Protein AF-A0A0L7LHI7-F1 (afdb_monomer_lite)

Sequence (165 aa):
MKASFNGDIPEIPGIAVDNFVDTGKRAYFLSHCHADHVTGLDALYYRVNTKSVFIYMSEPSAAIVETYIFERLKKFIKPLKLGVSYETFPKRSETMDSVVREIENWLASGDMNRVALVPSARYGYEYVFNEIYRRMDMKIGLTYQVTSDPQLWEVNTFFFKRCGQ

Structure (mmCIF, N/CA/C/O backbone):
data_AF-A0A0L7LHI7-F1
#
_entry.id   AF-A0A0L7LHI7-F1
#
loop_
_atom_site.group_PDB
_atom_site.id
_atom_site.type_symbol
_atom_site.label_atom_id
_atom_site.label_alt_id
_atom_site.label_comp_id
_atom_site.label_asym_id
_atom_site.label_entity_id
_atom_site.label_seq_id
_atom_site.pdbx_PDB_ins_code
_atom_site.Cartn_x
_atom_site.Cartn_y
_atom_site.Cartn_z
_atom_site.occupancy
_atom_site.B_iso_or_equiv
_atom_site.auth_seq_id
_atom_site.auth_comp_id
_atom_site.auth_asym_id
_atom_site.auth_atom_id
_atom_site.pdbx_PDB_model_num
ATOM 1 N N . MET A 1 1 ? 2.495 12.766 6.170 1.00 41.03 1 MET A N 1
ATOM 2 C CA . MET A 1 1 ? 1.137 13.142 5.717 1.00 41.03 1 MET A CA 1
ATOM 3 C C . MET A 1 1 ? 0.155 12.816 6.828 1.00 41.03 1 MET A C 1
ATOM 5 O O . MET A 1 1 ? 0.410 11.878 7.568 1.00 41.03 1 MET A O 1
ATOM 9 N N . LYS A 1 2 ? -0.897 13.621 6.998 1.00 46.72 2 LYS A N 1
ATOM 10 C CA . LYS A 1 2 ? -1.960 13.393 7.988 1.00 46.72 2 LYS A CA 1
ATOM 11 C C . LYS A 1 2 ? -3.177 12.876 7.220 1.00 46.72 2 LYS A C 1
ATOM 13 O O . LYS A 1 2 ? -3.508 13.482 6.203 1.00 46.72 2 LYS A O 1
ATOM 18 N N . ALA A 1 3 ? -3.792 11.782 7.666 1.00 56.00 3 ALA A N 1
ATOM 19 C CA . ALA A 1 3 ? -4.991 11.244 7.027 1.00 56.00 3 ALA A CA 1
ATOM 20 C C . ALA A 1 3 ? -6.072 12.338 6.909 1.00 56.00 3 ALA A C 1
ATOM 22 O O . ALA A 1 3 ? -6.274 13.122 7.841 1.00 56.00 3 ALA A O 1
ATOM 23 N N . SER A 1 4 ? -6.747 12.411 5.758 1.00 62.34 4 SER A N 1
ATOM 24 C CA 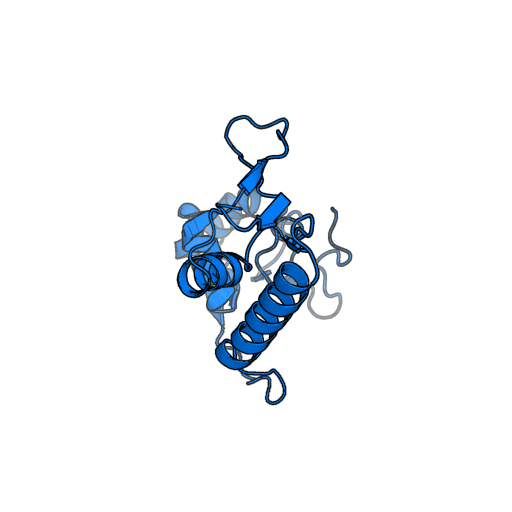. SER A 1 4 ? -7.852 13.354 5.517 1.00 62.34 4 SER A CA 1
ATOM 25 C C . SER A 1 4 ? -9.082 13.038 6.375 1.00 62.34 4 SER A C 1
ATOM 27 O O . SER A 1 4 ? -9.892 13.922 6.650 1.00 62.34 4 SER A O 1
ATOM 29 N N . PHE A 1 5 ? -9.191 11.789 6.831 1.00 73.31 5 PHE A N 1
ATOM 30 C CA . PHE A 1 5 ? -10.207 11.303 7.749 1.00 73.31 5 PHE A CA 1
ATOM 31 C C . PHE A 1 5 ? -9.631 11.188 9.166 1.00 73.31 5 PHE A C 1
ATOM 33 O O . PHE A 1 5 ? -8.564 10.611 9.367 1.00 73.31 5 PHE A O 1
ATOM 40 N N . ASN A 1 6 ? -10.332 11.731 10.165 1.00 76.12 6 ASN A N 1
ATOM 41 C CA . ASN A 1 6 ? -9.896 11.682 11.567 1.00 76.12 6 ASN A CA 1
ATOM 42 C C . ASN A 1 6 ? -10.178 10.329 12.244 1.00 76.12 6 ASN A C 1
ATOM 44 O O . ASN A 1 6 ? -9.837 10.162 13.411 1.00 76.12 6 ASN A O 1
ATOM 48 N N . GLY A 1 7 ? -10.786 9.386 11.528 1.00 79.25 7 GLY A N 1
ATOM 49 C CA . GLY A 1 7 ? -11.069 8.032 11.981 1.00 79.25 7 GLY A CA 1
ATOM 50 C C . GLY A 1 7 ? -12.361 7.844 12.756 1.00 79.25 7 GLY A C 1
ATOM 51 O O . GLY A 1 7 ? -12.743 6.697 12.975 1.00 79.25 7 GLY A O 1
ATOM 52 N N . ASP A 1 8 ? -13.057 8.921 13.117 1.00 85.25 8 ASP A N 1
ATOM 53 C CA . ASP A 1 8 ? -14.322 8.856 13.837 1.00 85.25 8 ASP A CA 1
ATOM 54 C C . ASP A 1 8 ? -15.515 8.861 12.883 1.00 85.25 8 ASP A C 1
ATOM 56 O O . ASP A 1 8 ? -15.623 9.703 11.994 1.00 85.25 8 ASP A O 1
ATOM 60 N N . ILE A 1 9 ? -16.455 7.946 13.120 1.00 86.38 9 ILE A N 1
ATOM 61 C CA . ILE A 1 9 ? -17.758 7.919 12.450 1.00 86.38 9 ILE A CA 1
ATOM 62 C C . ILE A 1 9 ? -18.810 8.301 13.503 1.00 86.38 9 ILE A C 1
ATOM 64 O O . ILE A 1 9 ? -19.048 7.496 14.410 1.00 86.38 9 ILE A O 1
ATOM 68 N N . PRO A 1 10 ? -19.417 9.504 13.443 1.00 85.75 10 PRO A N 1
ATOM 69 C CA . PRO A 1 10 ? -20.362 9.984 14.459 1.00 85.75 10 PRO A CA 1
ATOM 70 C C . PRO A 1 10 ? -21.534 9.033 14.726 1.00 85.75 10 PRO A C 1
ATOM 72 O O . PRO A 1 10 ? -21.976 8.887 15.864 1.00 85.75 10 PRO A O 1
ATOM 75 N N . GLU A 1 11 ? -22.004 8.345 13.691 1.00 90.81 11 GLU A N 1
ATOM 76 C CA . GLU A 1 11 ? -23.098 7.378 13.740 1.00 90.81 11 GLU A CA 1
ATOM 77 C C . GLU A 1 11 ? -22.694 6.069 14.436 1.00 90.81 11 GLU A C 1
ATOM 79 O O . GLU A 1 11 ? -23.551 5.327 14.917 1.00 90.81 11 GLU A O 1
ATOM 84 N N . ILE A 1 12 ? -21.390 5.769 14.508 1.00 87.69 12 ILE A N 1
ATOM 85 C CA . ILE A 1 12 ? -20.850 4.541 15.103 1.00 87.69 12 ILE A CA 1
ATOM 86 C C . ILE A 1 12 ? -19.640 4.870 16.004 1.00 87.69 12 ILE A C 1
ATOM 88 O O . ILE A 1 12 ? -18.518 4.418 15.757 1.00 87.69 12 ILE A O 1
ATOM 92 N N . PRO A 1 13 ? -19.842 5.606 17.114 1.00 84.75 13 PRO A N 1
ATOM 93 C CA . PRO A 1 13 ? -18.764 6.242 17.887 1.00 84.75 13 PRO A CA 1
ATOM 94 C C . PRO A 1 13 ? -17.797 5.261 18.571 1.00 84.75 13 PRO A C 1
ATOM 96 O O . PRO A 1 13 ? -16.726 5.654 19.039 1.00 84.75 13 PRO A O 1
ATOM 99 N N . GLY A 1 14 ? -18.168 3.980 18.655 1.00 87.06 14 GLY A N 1
ATOM 100 C CA . GLY A 1 14 ? -17.351 2.909 19.225 1.00 87.06 14 GLY A CA 1
ATOM 101 C C . GLY A 1 14 ? -16.292 2.333 18.279 1.00 87.06 14 GLY A C 1
ATOM 102 O O . GLY A 1 14 ? -15.604 1.393 18.687 1.00 87.06 14 GLY A O 1
ATOM 103 N N . ILE A 1 15 ? -16.179 2.847 17.052 1.00 88.62 15 ILE A N 1
ATOM 104 C CA . ILE A 1 15 ? -15.251 2.386 16.013 1.00 88.62 15 ILE A CA 1
ATOM 105 C C . ILE A 1 15 ? -14.249 3.498 15.674 1.00 88.62 15 ILE A C 1
ATOM 107 O O . ILE A 1 15 ? -14.607 4.672 15.713 1.00 88.62 15 ILE A O 1
ATOM 111 N N . ALA A 1 16 ? -13.011 3.120 15.346 1.00 88.00 16 ALA A N 1
ATOM 112 C CA . ALA A 1 16 ? -12.049 3.983 14.656 1.00 88.00 16 ALA A CA 1
ATOM 113 C C . ALA A 1 16 ? -11.595 3.356 13.332 1.00 88.00 16 ALA A C 1
ATOM 115 O O . ALA A 1 16 ? -11.455 2.133 13.252 1.00 88.00 16 ALA A O 1
ATOM 116 N N . VAL A 1 17 ? -11.325 4.182 12.321 1.00 87.44 17 VAL A N 1
ATOM 117 C CA . VAL A 1 17 ? -10.797 3.755 11.012 1.00 87.44 17 VAL A CA 1
ATOM 118 C C . VAL A 1 17 ? -9.562 4.582 10.650 1.00 87.44 17 VAL A C 1
ATOM 120 O O . VAL A 1 17 ? -9.628 5.801 10.693 1.00 87.44 17 VAL A O 1
ATOM 123 N N . ASP A 1 18 ? -8.438 3.957 10.300 1.00 83.69 18 ASP A N 1
ATOM 124 C CA . ASP A 1 18 ? -7.200 4.612 9.813 1.00 83.69 18 ASP A CA 1
ATOM 125 C C . ASP A 1 18 ? -6.576 5.705 10.712 1.00 83.69 18 ASP A C 1
ATOM 127 O O . ASP A 1 18 ? -5.602 6.356 10.331 1.00 83.69 18 ASP A O 1
ATOM 131 N N . ASN A 1 19 ? -7.100 5.900 11.923 1.00 78.62 19 ASN A N 1
ATOM 132 C CA . ASN A 1 19 ? -6.522 6.742 12.959 1.00 78.62 19 ASN A CA 1
ATOM 133 C C . ASN A 1 19 ? -6.549 5.985 14.286 1.00 78.62 19 ASN A C 1
ATOM 135 O O . ASN A 1 19 ? -7.612 5.673 14.825 1.00 78.62 19 ASN A O 1
ATOM 139 N N . PHE A 1 20 ? -5.362 5.698 14.814 1.00 78.38 20 PHE A N 1
ATOM 140 C CA . PHE A 1 20 ? -5.189 4.870 16.007 1.00 78.38 20 PHE A CA 1
ATOM 141 C C . PHE A 1 20 ? -4.660 5.665 17.209 1.00 78.38 20 PHE A C 1
ATOM 143 O O . PHE A 1 20 ? -4.290 5.076 18.222 1.00 78.38 20 PHE A O 1
ATOM 150 N N . VAL A 1 21 ? -4.631 7.002 17.110 1.00 74.62 21 VAL A N 1
ATOM 151 C CA . VAL A 1 21 ? -4.143 7.892 18.175 1.00 74.62 21 VAL A CA 1
ATOM 152 C C . VAL A 1 21 ? -5.133 7.967 19.339 1.00 74.62 21 VAL A C 1
ATOM 154 O O . VAL A 1 21 ? -4.719 7.896 20.497 1.00 74.62 21 VAL A O 1
ATOM 157 N N . ASP A 1 22 ? -6.440 8.065 19.061 1.00 66.44 22 ASP A N 1
ATOM 158 C CA . ASP A 1 22 ? -7.455 7.958 20.112 1.00 66.44 22 ASP A CA 1
ATOM 159 C C . ASP A 1 22 ? -7.757 6.490 20.400 1.00 66.44 22 ASP A C 1
ATOM 161 O O . ASP A 1 22 ? -8.385 5.746 19.637 1.00 66.44 22 ASP A O 1
ATOM 165 N N . THR A 1 23 ? -7.301 6.064 21.568 1.00 64.75 23 THR A N 1
ATOM 166 C CA . THR A 1 23 ? -7.442 4.686 21.974 1.00 64.75 23 THR A CA 1
ATOM 167 C C . THR A 1 23 ? -8.820 4.395 22.556 1.00 64.75 23 THR A C 1
ATOM 169 O O . THR A 1 23 ? -9.060 3.250 22.842 1.00 64.75 23 THR A O 1
ATOM 172 N N . GLY A 1 24 ? -9.781 5.309 22.711 1.00 76.31 24 GLY A N 1
ATOM 173 C CA . GLY A 1 24 ? -11.062 5.045 23.398 1.00 76.31 24 GLY A CA 1
ATOM 174 C C . GLY A 1 24 ? -11.981 3.943 22.828 1.00 76.31 24 GLY A C 1
ATOM 175 O O . GLY A 1 24 ? -12.905 3.510 23.521 1.00 76.31 24 GLY A O 1
ATOM 176 N N . LYS A 1 25 ? -11.730 3.439 21.616 1.00 85.38 25 LYS A N 1
ATOM 177 C CA . LYS A 1 25 ? -12.681 2.635 20.830 1.00 85.38 25 LYS A CA 1
ATOM 178 C C . LYS A 1 25 ? -12.765 1.154 21.224 1.00 85.38 25 LYS A C 1
ATOM 180 O O . LYS A 1 25 ? -11.946 0.629 21.989 1.00 85.38 25 LYS A O 1
ATOM 185 N N . ARG A 1 26 ? -13.812 0.492 20.712 1.00 87.56 26 ARG A N 1
ATOM 186 C CA . ARG A 1 26 ? -14.121 -0.939 20.903 1.00 87.56 26 ARG A CA 1
ATOM 187 C C . ARG A 1 26 ? -13.724 -1.805 19.705 1.00 87.56 26 ARG A C 1
ATOM 189 O O . ARG A 1 26 ? -13.683 -3.023 19.840 1.00 87.56 26 ARG A O 1
ATOM 196 N N . ALA A 1 27 ? -13.488 -1.197 18.547 1.00 87.81 27 ALA A N 1
ATOM 197 C CA . ALA A 1 27 ? -13.011 -1.858 17.338 1.00 87.81 27 ALA A CA 1
ATOM 198 C C . ALA A 1 27 ? -12.238 -0.859 16.471 1.00 87.81 27 ALA A C 1
ATOM 200 O O . ALA A 1 27 ? -12.565 0.329 16.458 1.00 87.81 27 ALA A O 1
ATOM 201 N N . TYR A 1 28 ? -11.243 -1.362 15.748 1.00 89.25 28 TYR A N 1
ATOM 202 C CA . TYR A 1 28 ? -10.389 -0.575 14.865 1.00 89.25 28 TYR A CA 1
ATOM 203 C C . TYR A 1 28 ? -10.403 -1.171 13.470 1.00 89.25 28 TYR A C 1
ATOM 205 O O . TYR A 1 28 ? -10.385 -2.391 13.342 1.00 89.25 28 TYR A O 1
ATOM 213 N N . PHE A 1 29 ? -10.406 -0.336 12.441 1.00 89.31 29 PHE A N 1
ATOM 214 C CA . PHE A 1 29 ? -10.345 -0.764 11.051 1.00 89.31 29 PHE A CA 1
ATOM 215 C C . PHE A 1 29 ? -9.157 -0.101 10.362 1.00 89.31 29 PHE A C 1
ATOM 217 O O .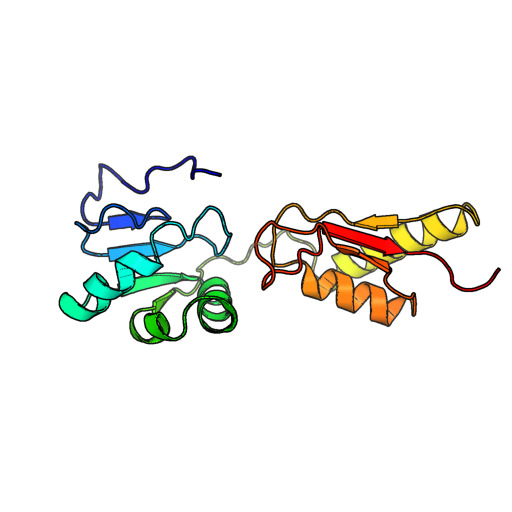 PHE A 1 29 ? -8.913 1.087 10.552 1.00 89.31 29 PHE A O 1
ATOM 224 N N . LEU A 1 30 ? -8.421 -0.880 9.576 1.00 84.56 30 LEU A N 1
ATOM 225 C CA . LEU A 1 30 ? -7.397 -0.381 8.666 1.00 84.56 30 LEU A CA 1
ATOM 226 C C . LEU A 1 30 ? -7.879 -0.652 7.242 1.00 84.56 30 LEU A C 1
ATOM 228 O O . LEU A 1 30 ? -8.014 -1.811 6.839 1.00 84.56 30 LEU A O 1
ATOM 232 N N . SER A 1 31 ? -8.168 0.409 6.498 1.00 79.69 31 SER A N 1
ATOM 233 C CA . SER A 1 31 ? -8.670 0.313 5.131 1.00 79.69 31 SER A CA 1
ATOM 234 C C . SER A 1 31 ? -7.593 -0.236 4.191 1.00 79.69 31 SER A C 1
ATOM 236 O O . SER A 1 31 ? -7.858 -1.155 3.415 1.00 79.69 31 SER A O 1
ATOM 238 N N . HIS A 1 32 ? -6.360 0.263 4.307 1.00 72.00 32 HIS A N 1
ATOM 239 C CA . HIS A 1 32 ? -5.214 -0.166 3.512 1.00 72.00 32 HIS A CA 1
ATOM 240 C C . HIS A 1 32 ? -3.878 0.162 4.198 1.00 72.00 32 HIS A C 1
ATOM 242 O O . HIS A 1 32 ? -3.777 1.066 5.026 1.00 72.00 32 HIS A O 1
ATOM 248 N N . CYS A 1 33 ? -2.837 -0.606 3.870 1.00 65.25 33 CYS A N 1
ATOM 249 C CA . CYS A 1 33 ? -1.529 -0.508 4.513 1.00 65.25 33 CYS A CA 1
ATOM 250 C C . CYS A 1 33 ? -0.601 0.482 3.780 1.00 65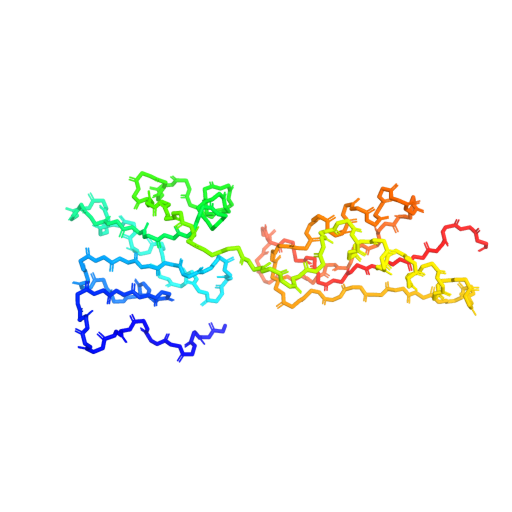.25 33 CYS A C 1
ATOM 252 O O . CYS A 1 33 ? 0.309 0.077 3.058 1.00 65.25 33 CYS A O 1
ATOM 254 N N . HIS A 1 34 ? -0.835 1.785 3.952 1.00 62.84 34 HIS A N 1
ATOM 255 C CA . HIS A 1 34 ? 0.087 2.848 3.528 1.00 62.84 34 HIS A CA 1
ATOM 256 C C . HIS A 1 34 ? 0.686 3.584 4.738 1.00 62.84 34 HIS A C 1
ATOM 258 O O . HIS A 1 34 ? 0.107 3.611 5.825 1.00 62.84 34 HIS A O 1
ATOM 264 N N . ALA A 1 35 ? 1.866 4.187 4.554 1.00 54.53 35 ALA A N 1
ATOM 265 C CA . ALA A 1 35 ? 2.632 4.825 5.631 1.00 54.53 35 ALA A CA 1
ATOM 266 C C . ALA A 1 35 ? 1.891 5.990 6.321 1.00 54.53 35 ALA A C 1
ATOM 268 O O . ALA A 1 35 ? 2.136 6.272 7.490 1.00 54.53 35 ALA A O 1
ATOM 269 N N . ASP A 1 36 ? 0.975 6.656 5.625 1.00 53.62 36 ASP A N 1
ATOM 270 C CA . ASP A 1 36 ? 0.134 7.739 6.140 1.00 53.62 36 ASP A CA 1
ATOM 271 C C . ASP A 1 36 ? -1.092 7.254 6.934 1.00 53.62 36 ASP A C 1
ATOM 273 O O . ASP A 1 36 ? -1.655 8.031 7.706 1.00 53.62 36 ASP A O 1
ATOM 277 N N . HIS A 1 37 ? -1.436 5.967 6.836 1.00 53.88 37 HIS A N 1
ATOM 278 C CA . HIS A 1 37 ? -2.591 5.350 7.499 1.00 53.88 37 HIS A CA 1
ATOM 279 C C . HIS A 1 37 ? -2.231 4.441 8.687 1.00 53.88 37 HIS A C 1
ATOM 281 O O . HIS A 1 37 ? -3.120 3.943 9.365 1.00 53.88 37 HIS A O 1
ATOM 287 N N . VAL A 1 38 ? -0.944 4.240 8.996 1.00 61.50 38 VAL A N 1
ATOM 288 C CA . VAL A 1 38 ? -0.479 3.426 10.147 1.00 61.50 38 VAL A CA 1
ATOM 289 C C . VAL A 1 38 ? -0.126 4.256 11.391 1.00 61.50 38 VAL A C 1
ATOM 291 O O . VAL A 1 38 ? 0.422 3.736 12.365 1.00 61.50 38 VAL A O 1
ATOM 294 N N . THR A 1 39 ? -0.435 5.554 11.385 1.00 64.56 39 THR A N 1
ATOM 295 C CA . THR A 1 39 ? -0.102 6.459 12.494 1.00 64.56 39 THR A CA 1
ATOM 296 C C . THR A 1 39 ? -0.838 6.055 13.781 1.00 64.56 39 THR A C 1
ATOM 298 O O . THR A 1 39 ? -2.067 6.005 13.818 1.00 64.56 39 THR A O 1
ATOM 301 N N . GLY A 1 40 ? -0.079 5.783 14.850 1.00 67.50 40 GLY A N 1
ATOM 302 C CA . GLY A 1 40 ? -0.593 5.387 16.170 1.00 67.50 40 GLY A CA 1
ATOM 303 C C . GLY A 1 40 ? -0.836 3.882 16.349 1.00 67.50 40 GLY A C 1
ATOM 304 O O . GLY A 1 40 ? -1.272 3.451 17.417 1.00 67.50 40 GLY A O 1
ATOM 305 N N . LEU A 1 41 ? -0.564 3.063 15.326 1.00 71.75 41 LEU A N 1
ATOM 306 C CA . LEU A 1 41 ? -0.774 1.612 15.377 1.00 71.75 41 LEU A CA 1
ATOM 307 C C . LEU A 1 41 ? 0.167 0.917 16.387 1.00 71.75 41 LEU A C 1
ATOM 309 O O . LEU A 1 41 ? -0.177 -0.097 16.990 1.00 71.75 41 LEU A O 1
ATOM 313 N N . ASP A 1 42 ? 1.345 1.491 16.620 1.00 71.50 42 ASP A N 1
ATOM 314 C CA . ASP A 1 42 ? 2.308 1.083 17.641 1.00 71.50 42 ASP A CA 1
ATOM 315 C C . ASP A 1 42 ? 1.795 1.331 19.068 1.00 71.50 42 ASP A C 1
ATOM 317 O O . ASP A 1 42 ? 1.861 0.434 19.912 1.00 71.50 42 ASP A O 1
ATOM 321 N N . ALA A 1 43 ? 1.219 2.509 19.321 1.00 72.00 43 ALA A N 1
ATOM 322 C CA . ALA A 1 43 ? 0.581 2.853 20.590 1.00 72.00 43 ALA A CA 1
ATOM 323 C C . ALA A 1 43 ? -0.643 1.964 20.864 1.00 72.00 43 ALA A C 1
ATOM 325 O O . ALA A 1 43 ? -0.940 1.621 22.014 1.00 72.00 43 ALA A O 1
ATOM 326 N N . LEU A 1 44 ? -1.311 1.514 19.798 1.00 76.69 44 LEU A N 1
ATOM 327 C CA . LEU A 1 44 ? -2.465 0.633 19.881 1.00 76.69 44 LEU A CA 1
ATOM 328 C C . LEU A 1 44 ? -2.133 -0.743 20.482 1.00 76.69 44 LEU A C 1
ATOM 330 O O . LEU A 1 44 ? -3.003 -1.336 21.125 1.00 76.69 44 LEU A O 1
ATOM 334 N N . TYR A 1 45 ? -0.883 -1.219 20.359 1.00 77.56 45 TYR A N 1
ATOM 335 C CA . TYR A 1 45 ? -0.430 -2.511 20.897 1.00 77.56 45 TYR A CA 1
ATOM 336 C C . TYR A 1 45 ? -0.785 -2.695 22.379 1.00 77.56 45 TYR A C 1
ATOM 338 O O . TYR A 1 45 ? -1.356 -3.718 22.767 1.00 77.56 45 TYR A O 1
ATOM 346 N N . TYR A 1 46 ? -0.500 -1.691 23.213 1.00 75.00 46 TYR A N 1
ATOM 347 C CA . TYR A 1 46 ? -0.770 -1.765 24.651 1.00 75.00 46 TYR A CA 1
ATOM 348 C C . TYR A 1 46 ? -2.258 -1.937 24.948 1.00 75.00 46 TYR A C 1
ATOM 350 O O . TYR A 1 46 ? -2.635 -2.648 25.883 1.00 75.00 46 TYR A O 1
ATOM 358 N N . ARG A 1 47 ? -3.128 -1.333 24.137 1.00 74.88 47 ARG A N 1
ATOM 359 C CA . ARG A 1 47 ? -4.570 -1.441 24.326 1.00 74.88 47 ARG A CA 1
ATOM 360 C C . ARG A 1 47 ? -5.125 -2.770 23.841 1.00 74.88 47 ARG A C 1
ATOM 362 O O . ARG A 1 47 ? -5.879 -3.401 24.581 1.00 74.88 47 ARG A O 1
ATOM 369 N N . VAL A 1 48 ? -4.769 -3.206 22.634 1.00 77.62 48 VAL A N 1
ATOM 370 C CA . VAL A 1 48 ? -5.253 -4.499 22.119 1.00 77.62 48 VAL A CA 1
ATOM 371 C C . VAL A 1 48 ? -4.818 -5.643 23.037 1.00 77.62 48 VAL A C 1
ATOM 373 O O . VAL A 1 48 ? -5.610 -6.543 23.307 1.00 77.62 48 VAL A O 1
ATOM 376 N N . ASN A 1 49 ? -3.632 -5.527 23.648 1.00 78.62 49 ASN A N 1
ATOM 377 C CA . ASN A 1 49 ? -3.117 -6.498 24.608 1.00 78.62 49 ASN A CA 1
ATOM 378 C C . ASN A 1 49 ? -3.784 -6.457 25.993 1.00 78.62 49 ASN A C 1
ATOM 380 O O . ASN A 1 49 ? -3.744 -7.459 26.696 1.00 78.62 49 ASN A O 1
ATOM 384 N N . THR A 1 50 ? -4.404 -5.344 26.398 1.00 74.69 50 THR A N 1
ATOM 385 C CA . THR A 1 50 ? -5.022 -5.204 27.734 1.00 74.69 50 THR A CA 1
ATOM 386 C C . THR A 1 50 ? -6.543 -5.315 27.729 1.00 74.69 50 THR A C 1
ATOM 388 O O . THR A 1 50 ? -7.123 -5.729 28.728 1.00 74.69 50 THR A O 1
ATOM 391 N N . LYS A 1 51 ? -7.211 -4.948 26.628 1.00 73.44 51 LYS A N 1
ATOM 392 C CA . LYS A 1 51 ? -8.680 -4.833 26.565 1.00 73.44 51 LYS A CA 1
ATOM 393 C C . LYS A 1 51 ? -9.368 -5.814 25.616 1.00 73.44 51 LYS A C 1
ATOM 395 O O . LYS A 1 51 ? -10.570 -5.688 25.411 1.00 73.44 51 LYS A O 1
ATOM 400 N N . SER A 1 52 ? -8.644 -6.789 25.060 1.00 73.44 52 SER A N 1
ATOM 401 C CA . SER A 1 52 ? -9.188 -7.767 24.098 1.00 73.44 52 SER A CA 1
ATOM 402 C C . SER A 1 52 ? -9.891 -7.104 22.903 1.00 73.44 52 SER A C 1
ATOM 404 O O . SER A 1 52 ? -10.995 -7.484 22.516 1.00 73.44 52 SER A O 1
ATOM 406 N N . VAL A 1 53 ? -9.260 -6.074 22.335 1.00 84.62 53 VAL A N 1
ATOM 407 C CA . VAL A 1 53 ? -9.770 -5.347 21.163 1.00 84.62 53 VAL A CA 1
ATOM 408 C C . VAL A 1 53 ? -9.025 -5.810 19.910 1.00 84.62 53 VAL A C 1
ATOM 410 O O . VAL A 1 53 ? -7.848 -6.150 19.986 1.00 84.62 53 VAL A O 1
ATOM 413 N N . PHE A 1 54 ? -9.708 -5.820 18.763 1.00 88.88 54 PHE A N 1
ATOM 414 C CA . PHE A 1 54 ? -9.164 -6.290 17.487 1.00 88.88 54 PHE A CA 1
ATOM 415 C C . PHE A 1 54 ? -9.060 -5.173 16.447 1.00 88.88 54 PHE A C 1
ATOM 417 O O . PHE A 1 54 ? -9.803 -4.187 16.498 1.00 88.88 54 PHE A O 1
ATOM 424 N N . ILE A 1 55 ? -8.157 -5.390 15.492 1.00 89.00 55 ILE A N 1
ATOM 425 C CA . ILE A 1 55 ? -7.938 -4.553 14.314 1.00 89.00 55 ILE A CA 1
ATOM 426 C C . ILE A 1 55 ? -8.420 -5.334 13.094 1.00 89.00 55 ILE A C 1
ATOM 428 O O . ILE A 1 55 ? -7.906 -6.409 12.793 1.00 89.00 55 ILE A O 1
ATOM 432 N N . TYR A 1 56 ? -9.416 -4.805 12.403 1.00 90.50 56 TYR A N 1
ATOM 433 C CA . TYR A 1 56 ? -10.037 -5.418 11.240 1.00 90.50 56 TYR A CA 1
ATOM 434 C C . TYR A 1 56 ? -9.464 -4.815 9.959 1.00 90.50 56 TYR A C 1
ATOM 436 O O . TYR A 1 56 ? -9.303 -3.602 9.858 1.00 90.50 56 TYR A O 1
ATOM 444 N N . MET A 1 57 ? -9.148 -5.647 8.973 1.00 87.81 57 MET A N 1
ATOM 445 C CA . MET A 1 57 ? -8.583 -5.194 7.695 1.00 87.81 57 MET A CA 1
ATOM 446 C C . MET A 1 57 ? -8.798 -6.239 6.605 1.00 87.81 57 MET A C 1
ATOM 448 O O . MET A 1 57 ? -9.192 -7.360 6.909 1.00 87.81 57 MET A O 1
ATOM 452 N N . SER A 1 58 ? -8.536 -5.906 5.344 1.00 85.12 58 SER A N 1
ATOM 453 C CA . SER A 1 58 ? -8.587 -6.886 4.252 1.00 85.12 58 SER A CA 1
ATOM 454 C C . SER A 1 58 ? -7.470 -7.939 4.366 1.00 85.12 58 SER A C 1
ATOM 456 O O . SER A 1 58 ? -6.423 -7.685 4.965 1.00 85.12 58 SER A O 1
ATOM 458 N N . GLU A 1 59 ? -7.671 -9.121 3.772 1.00 83.81 59 GLU A N 1
ATOM 459 C CA . GLU A 1 59 ? -6.649 -10.186 3.730 1.00 83.81 59 GLU A CA 1
ATOM 460 C C . GLU A 1 59 ? -5.293 -9.715 3.152 1.00 83.81 59 GLU A C 1
ATOM 462 O O . GLU A 1 59 ? -4.266 -10.010 3.769 1.00 83.81 59 GLU A O 1
ATOM 467 N N . PRO A 1 60 ? -5.234 -8.922 2.057 1.00 79.12 60 PRO A N 1
ATOM 468 C CA . PRO A 1 60 ? -3.967 -8.375 1.567 1.00 79.12 60 PRO A CA 1
ATOM 469 C C . PRO A 1 60 ? -3.278 -7.446 2.575 1.00 79.12 60 PRO A C 1
ATOM 471 O O . PRO A 1 60 ? -2.070 -7.548 2.780 1.00 79.12 60 PRO A O 1
ATOM 474 N N . SER A 1 61 ? -4.034 -6.565 3.242 1.00 80.94 61 SER A N 1
ATOM 475 C CA . SER A 1 61 ? -3.483 -5.660 4.259 1.00 80.94 61 SER A CA 1
ATOM 476 C C . SER A 1 61 ? -2.920 -6.427 5.456 1.00 80.94 61 SER A C 1
ATOM 478 O O . SER A 1 61 ? -1.848 -6.076 5.945 1.00 80.94 61 SER A O 1
ATOM 480 N N . ALA A 1 62 ? -3.592 -7.502 5.887 1.00 82.81 62 ALA A N 1
ATOM 481 C CA . ALA A 1 62 ? -3.104 -8.364 6.962 1.00 82.81 62 ALA A CA 1
ATOM 482 C C . ALA A 1 62 ? -1.747 -8.990 6.607 1.00 82.81 62 ALA A C 1
ATOM 484 O O . ALA A 1 62 ? -0.810 -8.891 7.396 1.00 82.81 62 ALA A O 1
ATOM 485 N N . ALA A 1 63 ? -1.604 -9.534 5.394 1.00 77.81 63 ALA A N 1
ATOM 486 C CA . ALA A 1 63 ? -0.345 -10.121 4.933 1.00 77.81 63 ALA A CA 1
ATOM 487 C C . ALA A 1 63 ? 0.817 -9.109 4.930 1.00 77.81 63 ALA A C 1
ATOM 489 O O . ALA A 1 63 ? 1.933 -9.442 5.334 1.00 77.81 63 ALA A O 1
ATOM 490 N N . ILE A 1 64 ? 0.560 -7.860 4.525 1.00 71.75 64 ILE A N 1
ATOM 491 C CA . ILE A 1 64 ? 1.569 -6.790 4.533 1.00 71.75 64 ILE A CA 1
ATOM 492 C C . ILE A 1 64 ? 1.961 -6.417 5.969 1.00 71.75 64 ILE A C 1
ATOM 494 O O . ILE A 1 64 ? 3.152 -6.348 6.275 1.00 71.75 64 ILE A O 1
ATOM 498 N N . VAL A 1 65 ? 0.985 -6.191 6.858 1.00 73.75 65 VAL A N 1
ATOM 499 C CA . VAL A 1 65 ? 1.257 -5.811 8.258 1.00 73.75 65 VAL A CA 1
ATOM 500 C C . VAL A 1 65 ? 2.027 -6.911 8.990 1.00 73.75 65 VAL A C 1
ATOM 502 O O . VAL A 1 65 ? 2.957 -6.597 9.739 1.00 73.75 65 VAL A O 1
ATOM 505 N N . GLU A 1 66 ? 1.671 -8.176 8.753 1.00 72.94 66 GLU A N 1
ATOM 506 C CA . GLU A 1 66 ? 2.366 -9.336 9.315 1.00 72.94 66 GLU A CA 1
ATOM 507 C C . GLU A 1 66 ? 3.814 -9.433 8.841 1.00 72.94 66 GLU A C 1
ATOM 509 O O . GLU A 1 66 ? 4.695 -9.701 9.648 1.00 72.94 66 GLU A O 1
ATOM 514 N N . THR A 1 67 ? 4.064 -9.204 7.552 1.00 67.69 67 THR A N 1
ATOM 515 C CA . THR A 1 67 ? 5.392 -9.410 6.961 1.00 67.69 67 THR A CA 1
ATOM 516 C C . THR A 1 67 ? 6.355 -8.264 7.280 1.00 67.69 67 THR A C 1
ATOM 518 O O . THR A 1 67 ? 7.543 -8.505 7.480 1.00 67.69 67 THR A O 1
ATOM 521 N N . TYR A 1 68 ? 5.872 -7.016 7.310 1.00 62.47 68 TYR A N 1
ATOM 522 C CA . TYR A 1 68 ? 6.759 -5.847 7.243 1.00 62.47 68 TYR A CA 1
ATOM 523 C C . TYR A 1 68 ? 6.690 -4.894 8.431 1.00 62.47 68 TYR A C 1
ATOM 525 O O . TYR A 1 68 ? 7.622 -4.112 8.605 1.00 62.47 68 TYR A O 1
ATOM 533 N N . ILE A 1 69 ? 5.603 -4.887 9.213 1.00 64.38 69 ILE A N 1
ATOM 534 C CA . ILE A 1 69 ? 5.330 -3.733 10.083 1.00 64.38 69 ILE A CA 1
ATOM 535 C C . ILE A 1 69 ? 5.246 -4.109 11.566 1.00 64.38 69 ILE A C 1
ATOM 537 O O . ILE A 1 69 ? 5.922 -3.470 12.368 1.00 64.38 69 ILE A O 1
ATOM 541 N N . PHE A 1 70 ? 4.484 -5.134 11.975 1.00 69.50 70 PHE A N 1
ATOM 542 C CA . PHE A 1 70 ? 4.340 -5.443 13.408 1.00 69.50 70 PHE A CA 1
ATOM 543 C C . PHE A 1 70 ? 3.976 -6.907 13.715 1.00 69.50 70 PHE A C 1
ATOM 545 O O . PHE A 1 70 ? 2.814 -7.217 13.983 1.00 69.50 70 PHE A O 1
ATOM 552 N N . GLU A 1 71 ? 4.978 -7.782 13.858 1.00 71.12 71 GLU A N 1
ATOM 553 C CA . GLU A 1 71 ? 4.807 -9.173 14.341 1.00 71.12 71 GLU A CA 1
ATOM 554 C C . GLU A 1 71 ? 3.974 -9.236 15.641 1.00 71.12 71 GLU A C 1
ATOM 556 O O . GLU A 1 71 ? 3.083 -10.066 15.820 1.00 71.12 71 GLU A O 1
ATOM 561 N N . ARG A 1 72 ? 4.197 -8.271 16.545 1.00 76.50 72 ARG A N 1
ATOM 562 C CA . ARG A 1 72 ? 3.510 -8.173 17.844 1.00 76.50 72 ARG A CA 1
ATOM 563 C C . ARG A 1 72 ? 1.996 -7.948 17.749 1.00 76.50 72 ARG A C 1
ATOM 565 O O . ARG A 1 72 ? 1.276 -8.282 18.689 1.00 76.50 72 ARG A O 1
ATOM 572 N N . LEU A 1 73 ? 1.504 -7.374 16.648 1.00 78.38 73 LEU A N 1
ATOM 573 C CA . LEU A 1 73 ? 0.076 -7.099 16.455 1.00 78.38 73 LEU A CA 1
ATOM 574 C C . LEU A 1 73 ? -0.676 -8.268 15.818 1.00 78.38 73 LEU A C 1
ATOM 576 O O . LEU A 1 73 ? -1.901 -8.294 15.900 1.00 78.38 73 LEU A O 1
ATOM 580 N N . LYS A 1 74 ? 0.034 -9.254 15.259 1.00 82.25 74 LYS A N 1
ATOM 581 C CA . LYS A 1 74 ? -0.531 -10.379 14.502 1.00 82.25 74 LYS A CA 1
ATOM 582 C C . LYS A 1 74 ? -1.705 -11.064 15.201 1.00 82.25 74 LYS A C 1
ATOM 584 O O . LYS A 1 74 ? -2.760 -11.256 14.608 1.00 82.25 74 LYS A O 1
ATOM 589 N N . LYS A 1 75 ? -1.573 -11.342 16.502 1.00 85.44 75 LYS A N 1
ATOM 590 C CA . LYS A 1 75 ? -2.617 -12.008 17.307 1.00 85.44 75 LYS A CA 1
ATOM 591 C C . LYS A 1 75 ? -3.899 -11.180 17.516 1.00 85.44 75 LYS A C 1
ATOM 593 O O . LYS A 1 75 ? -4.891 -11.711 18.005 1.00 85.44 75 LYS A O 1
ATOM 598 N N . PHE A 1 76 ? -3.880 -9.893 17.172 1.00 87.31 76 PHE A N 1
ATOM 599 C CA . PHE A 1 76 ? -5.007 -8.966 17.305 1.00 87.31 76 PHE A CA 1
ATOM 600 C C . PHE A 1 76 ? -5.597 -8.535 15.959 1.00 87.31 76 PHE A C 1
ATOM 602 O O . PHE A 1 76 ? -6.556 -7.758 15.939 1.00 87.31 76 PHE A O 1
ATOM 609 N N . ILE A 1 77 ? -5.050 -9.025 14.844 1.00 88.50 77 ILE A N 1
ATOM 610 C CA . ILE A 1 77 ? -5.552 -8.738 13.502 1.00 88.50 77 ILE A CA 1
ATOM 611 C C . ILE A 1 77 ? -6.669 -9.726 13.158 1.00 88.50 77 ILE A C 1
ATOM 613 O O . ILE A 1 77 ? -6.551 -10.931 13.374 1.00 88.50 77 ILE A O 1
ATOM 617 N N . LYS A 1 78 ? -7.770 -9.205 12.612 1.00 90.62 78 LYS A N 1
ATOM 618 C CA . LYS A 1 78 ? -8.889 -9.982 12.075 1.00 90.62 78 LYS A CA 1
ATOM 619 C C . LYS A 1 78 ? -9.065 -9.672 10.587 1.00 90.62 78 LYS A C 1
ATOM 621 O O . LYS A 1 78 ? -9.653 -8.638 10.256 1.00 90.62 78 LYS A O 1
ATOM 626 N N . PRO A 1 79 ? -8.578 -10.550 9.694 1.00 87.25 79 PRO A N 1
ATOM 627 C CA . PRO A 1 79 ? -8.797 -10.406 8.264 1.00 87.25 79 PRO A CA 1
ATOM 628 C C . PRO A 1 79 ? -10.291 -10.489 7.933 1.00 87.25 79 PRO A C 1
ATOM 630 O O . PRO A 1 79 ? -11.010 -11.355 8.435 1.00 87.25 79 PRO A O 1
ATOM 633 N N . LEU A 1 80 ? -10.752 -9.585 7.080 1.00 86.44 80 LEU A N 1
ATOM 634 C CA . LEU A 1 80 ? -12.092 -9.550 6.522 1.00 86.44 80 LEU A CA 1
ATOM 635 C C . LEU A 1 80 ? -12.020 -9.967 5.055 1.00 86.44 80 LEU A C 1
ATOM 637 O O . LEU A 1 80 ? -11.260 -9.395 4.269 1.00 86.44 80 LEU A O 1
ATOM 641 N N . LYS A 1 81 ? -12.851 -10.944 4.684 1.00 79.50 81 LYS A N 1
ATOM 642 C CA . LYS A 1 81 ? -13.045 -11.320 3.284 1.00 79.50 81 LYS A CA 1
ATOM 643 C C . LYS A 1 81 ? -13.741 -10.178 2.559 1.00 79.50 81 LYS A C 1
ATOM 645 O O . LYS A 1 81 ? -14.815 -9.742 2.971 1.00 79.50 81 LYS A O 1
ATOM 650 N N . LEU A 1 82 ? -13.126 -9.697 1.485 1.00 72.56 82 LEU A N 1
ATOM 651 C CA . LEU A 1 82 ? -13.741 -8.691 0.630 1.00 72.56 82 LEU A CA 1
ATOM 652 C C . LEU A 1 82 ? -14.896 -9.333 -0.151 1.00 72.56 82 LEU A C 1
ATOM 654 O O . LEU A 1 82 ? -14.743 -10.409 -0.723 1.00 72.56 82 LEU A O 1
ATOM 658 N N . GLY A 1 83 ? -16.059 -8.678 -0.138 1.00 66.19 83 GLY A N 1
ATOM 659 C CA . GLY A 1 83 ? -17.293 -9.181 -0.753 1.00 66.19 83 GLY A CA 1
ATOM 660 C C . GLY A 1 83 ? -17.479 -8.811 -2.226 1.00 66.19 83 GLY A C 1
ATOM 661 O O . GLY A 1 83 ? -18.500 -9.163 -2.805 1.00 66.19 83 GLY A O 1
ATOM 662 N N . VAL A 1 84 ? -16.530 -8.093 -2.829 1.00 61.38 84 VAL A N 1
ATOM 663 C CA . VAL A 1 84 ? -16.641 -7.592 -4.203 1.00 61.38 84 VAL A CA 1
ATOM 664 C C . VAL A 1 84 ? -15.374 -7.874 -4.996 1.00 61.38 84 VAL A C 1
ATOM 666 O O . VAL A 1 84 ? -14.267 -7.512 -4.602 1.00 61.38 84 VAL A O 1
ATOM 669 N N . SER A 1 85 ? -15.581 -8.521 -6.138 1.00 56.44 85 SER A N 1
ATOM 670 C CA . SER A 1 85 ? -14.650 -8.576 -7.255 1.00 56.44 85 SER A CA 1
ATOM 671 C C . SER A 1 85 ? -14.791 -7.269 -8.031 1.00 56.44 85 SER A C 1
ATOM 673 O O . SER A 1 85 ? -15.898 -6.905 -8.423 1.00 56.44 85 SER A O 1
ATOM 675 N N . TYR A 1 86 ? -13.696 -6.547 -8.253 1.00 54.16 86 TYR A N 1
ATOM 676 C CA . TYR A 1 86 ? -13.716 -5.419 -9.177 1.00 54.16 86 TYR A CA 1
ATOM 677 C C . TYR A 1 86 ? -13.732 -5.975 -10.610 1.00 54.16 86 TYR A C 1
ATOM 679 O O . TYR A 1 86 ? -12.704 -6.421 -11.111 1.00 54.16 86 TYR A O 1
ATOM 687 N N . GLU A 1 87 ? -14.901 -5.995 -11.255 1.00 56.44 87 GLU A N 1
ATOM 688 C CA . GLU A 1 87 ? -15.101 -6.683 -12.544 1.00 56.44 87 GLU A CA 1
ATOM 689 C C . GLU A 1 87 ? -14.432 -6.000 -13.753 1.00 56.44 87 GLU A C 1
ATOM 691 O O . GLU A 1 87 ? -14.376 -6.587 -14.830 1.00 56.44 87 GLU A O 1
ATOM 696 N N . THR A 1 88 ? -13.899 -4.783 -13.602 1.00 65.69 88 THR A N 1
ATOM 697 C CA . THR A 1 88 ? -13.443 -3.949 -14.733 1.00 65.69 88 THR A CA 1
ATOM 698 C C . THR A 1 88 ? -11.991 -3.481 -14.666 1.00 65.69 88 THR A C 1
ATOM 700 O O . THR A 1 88 ? -11.613 -2.567 -15.398 1.00 65.69 88 THR A O 1
ATOM 703 N N . PHE A 1 89 ? -11.137 -4.117 -13.859 1.00 74.88 89 PHE A N 1
ATOM 704 C CA . PHE A 1 89 ? -9.692 -3.910 -13.993 1.00 74.88 89 PHE A CA 1
ATOM 705 C C . PHE A 1 89 ? -9.075 -4.939 -14.942 1.00 74.88 89 PHE A C 1
ATOM 707 O O . PHE A 1 89 ? -9.410 -6.124 -14.849 1.00 74.88 89 PHE A O 1
ATOM 714 N N . PRO A 1 90 ? -8.148 -4.520 -15.824 1.00 76.62 90 PRO A N 1
ATOM 715 C CA . PRO A 1 90 ? -7.356 -5.464 -16.597 1.00 76.62 90 PRO A CA 1
ATOM 716 C C . PRO A 1 90 ? -6.634 -6.422 -15.654 1.00 76.62 90 PRO A C 1
ATOM 718 O O . PRO A 1 90 ? -6.220 -6.060 -14.543 1.00 76.62 90 PRO A O 1
ATOM 721 N N . LYS A 1 91 ? -6.458 -7.663 -16.105 1.00 83.19 91 LYS A N 1
ATOM 722 C CA . LYS A 1 91 ? -5.665 -8.629 -15.353 1.00 83.19 91 LYS A CA 1
ATOM 723 C C . LYS A 1 91 ? -4.259 -8.081 -15.185 1.00 83.19 91 LYS A C 1
ATOM 725 O O . LYS A 1 91 ? -3.713 -7.406 -16.055 1.00 83.19 91 LYS A O 1
ATOM 730 N N . ARG A 1 92 ? -3.622 -8.466 -14.082 1.00 82.88 92 ARG A N 1
ATOM 731 C CA . ARG A 1 92 ? -2.232 -8.101 -13.797 1.00 82.88 92 ARG A CA 1
ATOM 732 C C . ARG A 1 92 ? -1.302 -8.387 -14.981 1.00 82.88 92 ARG A C 1
ATOM 734 O O . ARG A 1 92 ? -0.462 -7.555 -15.294 1.00 82.88 92 ARG A O 1
ATOM 741 N N . SER A 1 93 ? -1.488 -9.522 -15.656 1.00 85.69 93 SER A N 1
ATOM 742 C CA . SER A 1 93 ? -0.732 -9.891 -16.858 1.00 85.69 93 SER A CA 1
ATOM 743 C C . SER A 1 93 ? -0.928 -8.904 -18.010 1.00 85.69 93 SER A C 1
ATOM 745 O O . SER A 1 93 ? 0.055 -8.458 -18.580 1.00 85.69 93 SER A O 1
ATOM 747 N N . GLU A 1 94 ? -2.167 -8.504 -18.294 1.00 87.50 94 GLU A N 1
ATOM 748 C CA . GLU A 1 94 ? -2.510 -7.591 -19.396 1.00 87.50 94 GLU A CA 1
ATOM 749 C C . GLU A 1 94 ? -1.943 -6.184 -19.154 1.00 87.50 94 GLU A C 1
ATOM 751 O O . GLU A 1 94 ? -1.416 -5.537 -20.065 1.00 87.50 94 GLU A O 1
ATOM 756 N N . THR A 1 95 ? -1.989 -5.731 -17.897 1.00 90.81 95 THR A N 1
ATOM 757 C CA . THR A 1 95 ? -1.330 -4.492 -17.471 1.00 90.81 95 THR A CA 1
ATOM 758 C C . THR A 1 95 ? 0.176 -4.583 -17.680 1.00 90.81 95 THR A C 1
ATOM 760 O O . THR A 1 95 ? 0.774 -3.658 -18.224 1.00 90.81 95 THR A O 1
ATOM 763 N N . MET A 1 96 ? 0.800 -5.700 -17.294 1.00 92.06 96 MET A N 1
ATOM 764 C CA . MET A 1 96 ? 2.243 -5.875 -17.466 1.00 92.06 96 MET A CA 1
ATOM 765 C C . MET A 1 96 ? 2.666 -5.956 -18.929 1.00 92.06 96 MET A C 1
ATOM 767 O O . MET A 1 96 ? 3.687 -5.372 -19.281 1.00 92.06 96 MET A O 1
ATOM 771 N N . ASP A 1 97 ? 1.885 -6.624 -19.778 1.00 92.62 97 ASP A N 1
ATOM 772 C CA . ASP A 1 97 ? 2.133 -6.683 -21.221 1.00 92.62 97 ASP A CA 1
ATOM 773 C C . ASP A 1 97 ? 2.131 -5.274 -21.824 1.00 92.62 97 ASP A C 1
ATOM 775 O O . ASP A 1 97 ? 3.010 -4.920 -22.609 1.00 92.62 97 ASP A O 1
ATOM 779 N N . SER A 1 98 ? 1.176 -4.441 -21.404 1.00 92.69 98 SER A N 1
ATOM 780 C CA . SER A 1 98 ? 1.090 -3.052 -21.855 1.00 92.69 98 SER A CA 1
ATOM 781 C C . SER A 1 98 ? 2.261 -2.210 -21.347 1.00 92.69 98 SER A C 1
ATOM 783 O O . SER A 1 98 ? 2.872 -1.497 -22.134 1.00 92.69 98 SER A O 1
ATOM 785 N N . VAL A 1 99 ? 2.625 -2.326 -20.065 1.00 91.00 99 VAL A N 1
ATOM 786 C CA . VAL A 1 99 ? 3.761 -1.592 -19.482 1.00 91.00 99 VAL A CA 1
ATOM 787 C C . VAL A 1 99 ? 5.071 -1.940 -20.187 1.00 91.00 99 VAL A C 1
ATOM 789 O O . VAL A 1 99 ? 5.798 -1.036 -20.587 1.00 91.00 99 VAL A O 1
ATOM 792 N N . VAL A 1 100 ? 5.371 -3.229 -20.371 1.00 90.81 100 VAL A N 1
ATOM 793 C CA . VAL A 1 100 ? 6.610 -3.664 -21.035 1.00 90.81 100 VAL A CA 1
ATOM 794 C C . VAL A 1 100 ? 6.660 -3.153 -22.470 1.00 90.81 100 VAL A C 1
ATOM 796 O O . VAL A 1 100 ? 7.668 -2.571 -22.857 1.00 90.81 100 VAL A O 1
ATOM 799 N N . ARG A 1 101 ? 5.558 -3.271 -23.220 1.00 93.31 101 ARG A N 1
ATOM 800 C CA . ARG A 1 101 ? 5.477 -2.773 -24.597 1.00 93.31 101 ARG A CA 1
ATOM 801 C C . ARG A 1 101 ? 5.767 -1.273 -24.691 1.00 93.31 101 ARG A C 1
ATOM 803 O O . ARG A 1 101 ? 6.522 -0.858 -25.564 1.00 93.31 101 ARG A O 1
ATOM 810 N N . GLU A 1 102 ? 5.199 -0.454 -23.805 1.00 93.69 102 GLU A N 1
ATOM 811 C CA . GLU A 1 102 ? 5.461 0.992 -23.817 1.00 93.69 102 GLU A CA 1
ATOM 812 C C . GLU A 1 102 ? 6.920 1.319 -23.472 1.00 93.69 102 GLU A C 1
ATOM 814 O O . GLU A 1 102 ? 7.531 2.181 -24.106 1.00 93.69 102 GLU A O 1
ATOM 819 N N . ILE A 1 103 ? 7.513 0.598 -22.514 1.00 89.75 103 ILE A N 1
ATOM 820 C CA . ILE A 1 103 ? 8.934 0.749 -22.173 1.00 89.75 103 ILE A CA 1
ATOM 821 C C . ILE A 1 103 ? 9.811 0.364 -23.371 1.00 89.75 103 ILE A C 1
ATOM 823 O O . ILE A 1 103 ? 10.730 1.104 -23.717 1.00 89.75 103 ILE A O 1
ATOM 827 N N . GLU A 1 104 ? 9.530 -0.761 -24.029 1.00 89.19 104 GLU A N 1
ATOM 828 C CA . GLU A 1 104 ? 10.262 -1.218 -25.214 1.00 89.19 104 GLU A CA 1
ATOM 829 C C . GLU A 1 104 ? 10.175 -0.210 -26.360 1.00 89.19 104 GLU A C 1
ATOM 831 O O . GLU A 1 104 ? 11.209 0.170 -26.912 1.00 89.19 104 GLU A O 1
ATOM 836 N N . ASN A 1 105 ? 8.970 0.272 -26.669 1.00 91.94 105 ASN A N 1
ATOM 837 C CA . ASN A 1 105 ? 8.739 1.274 -27.707 1.00 91.94 105 ASN A CA 1
ATOM 838 C C . ASN A 1 105 ? 9.511 2.568 -27.422 1.00 91.94 105 ASN A C 1
ATOM 840 O O . ASN A 1 105 ? 10.162 3.116 -28.313 1.00 91.94 105 ASN A O 1
ATOM 844 N N . TRP A 1 106 ? 9.477 3.046 -26.174 1.00 92.31 106 TRP A N 1
ATOM 845 C CA . TRP A 1 106 ? 10.191 4.256 -25.775 1.00 92.31 106 TRP A CA 1
ATOM 846 C C . TRP A 1 106 ? 11.708 4.087 -25.837 1.00 92.31 106 TRP A C 1
ATOM 848 O O . TRP A 1 106 ? 12.417 4.970 -26.309 1.00 92.31 106 TRP A O 1
ATOM 858 N N . LEU A 1 107 ? 12.237 2.951 -25.38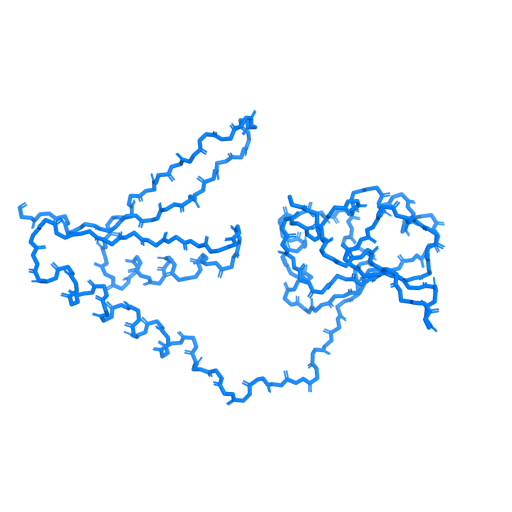9 1.00 86.44 107 LEU A N 1
ATOM 859 C CA . LEU A 1 107 ? 13.675 2.694 -25.445 1.00 86.44 107 LEU A CA 1
ATOM 860 C C . LEU A 1 107 ? 14.170 2.452 -26.876 1.00 86.44 107 LEU A C 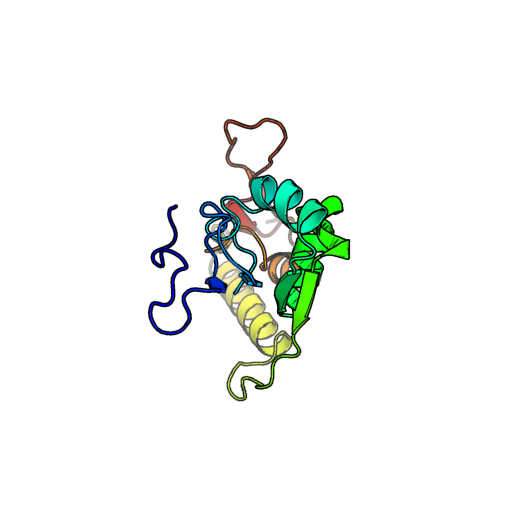1
ATOM 862 O O . LEU A 1 107 ? 15.321 2.756 -27.173 1.00 86.44 107 LEU A O 1
ATOM 866 N N . ALA A 1 108 ? 13.326 1.918 -27.762 1.00 87.50 108 ALA A N 1
ATOM 867 C CA . ALA A 1 108 ? 13.656 1.708 -29.168 1.00 87.50 108 ALA A CA 1
ATOM 868 C C . ALA A 1 108 ? 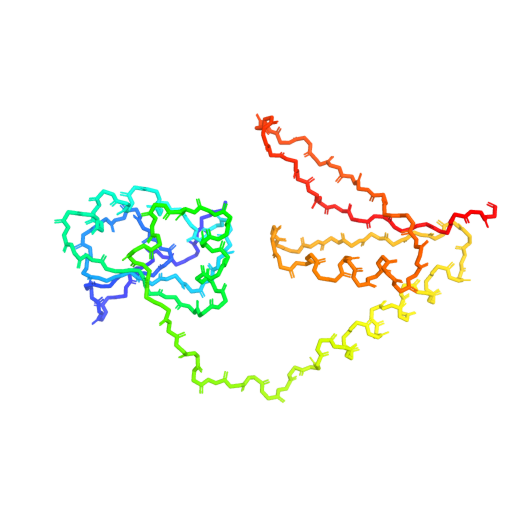13.649 3.005 -29.994 1.00 87.50 108 ALA A C 1
ATOM 870 O O . ALA A 1 108 ? 14.272 3.044 -31.052 1.00 87.50 108 ALA A O 1
ATOM 871 N N . SER A 1 109 ? 12.975 4.065 -29.531 1.00 91.81 109 SER A N 1
ATOM 872 C CA . SER A 1 109 ? 12.892 5.333 -30.266 1.00 91.81 109 SER A CA 1
ATOM 873 C C . SER A 1 109 ? 14.129 6.230 -30.122 1.00 91.81 109 SER A C 1
ATOM 875 O O . SER A 1 109 ? 14.222 7.243 -30.815 1.00 91.81 109 SER A O 1
ATOM 877 N N . GLY A 1 110 ? 15.103 5.866 -29.277 1.00 87.25 110 GLY A N 1
ATOM 878 C CA . GLY A 1 110 ? 16.389 6.560 -29.208 1.00 87.25 110 GLY A CA 1
ATOM 879 C C . GLY A 1 110 ? 17.359 5.997 -28.167 1.00 87.25 110 GLY A C 1
ATOM 880 O O . GLY A 1 110 ? 16.979 5.695 -27.039 1.00 87.25 110 GLY A O 1
ATOM 881 N N . ASP A 1 111 ? 18.649 5.947 -28.502 1.00 82.62 111 ASP A N 1
ATOM 882 C CA . ASP A 1 111 ? 19.698 5.337 -27.656 1.00 82.62 111 ASP A CA 1
ATOM 883 C C . ASP A 1 111 ? 19.928 6.081 -26.323 1.00 82.62 111 ASP A C 1
ATOM 885 O O . ASP A 1 111 ? 20.397 5.537 -25.307 1.00 82.62 111 ASP A O 1
ATOM 889 N N . MET A 1 112 ? 19.541 7.356 -26.295 1.00 83.19 112 MET A N 1
ATOM 890 C CA . MET A 1 112 ? 19.594 8.199 -25.103 1.00 83.19 112 MET A CA 1
ATOM 891 C C . MET A 1 112 ? 18.344 8.092 -24.229 1.00 83.19 112 MET A C 1
ATOM 893 O O . MET A 1 112 ? 18.376 8.572 -23.095 1.00 83.19 112 MET A O 1
ATOM 897 N N . ASN A 1 113 ? 17.288 7.418 -24.692 1.00 83.50 113 ASN A N 1
ATOM 898 C CA . ASN A 1 113 ? 16.046 7.313 -23.944 1.00 83.50 113 ASN A CA 1
ATOM 899 C C . ASN A 1 113 ? 16.235 6.490 -22.671 1.00 83.50 113 ASN A C 1
ATOM 901 O O . ASN A 1 113 ? 16.994 5.515 -22.596 1.00 83.50 113 ASN A O 1
ATOM 905 N N . ARG A 1 114 ? 15.545 6.938 -21.629 1.00 82.00 114 ARG A N 1
ATOM 906 C CA . ARG A 1 114 ? 15.497 6.314 -20.310 1.00 82.00 114 ARG A CA 1
ATOM 907 C C . ARG A 1 114 ? 14.048 6.291 -19.863 1.00 82.00 114 ARG A C 1
ATOM 909 O O . ARG A 1 114 ? 13.288 7.198 -20.202 1.00 82.00 114 ARG A O 1
ATOM 916 N N . VAL A 1 115 ? 13.695 5.282 -19.080 1.00 83.75 115 VAL A N 1
ATOM 917 C CA . VAL A 1 115 ? 12.410 5.232 -18.377 1.00 83.75 115 VAL A CA 1
ATOM 918 C C . VAL A 1 115 ? 12.665 5.412 -16.892 1.00 83.75 115 VAL A C 1
ATOM 920 O O . VAL A 1 115 ? 13.565 4.770 -16.351 1.00 83.75 115 VAL A O 1
ATOM 923 N N . ALA A 1 116 ? 11.870 6.278 -16.268 1.00 83.38 116 ALA A N 1
ATOM 924 C CA . ALA A 1 116 ? 11.803 6.476 -14.829 1.00 83.38 116 ALA A CA 1
ATOM 925 C C . ALA A 1 116 ? 10.407 6.063 -14.341 1.00 83.38 116 ALA A C 1
ATOM 927 O O . ALA A 1 116 ? 9.419 6.691 -14.718 1.00 83.38 116 ALA A O 1
ATOM 928 N N . LEU A 1 117 ? 10.314 5.015 -13.518 1.00 81.12 117 LEU A N 1
ATOM 929 C CA . LEU A 1 117 ? 9.062 4.672 -12.833 1.00 81.12 117 LEU A CA 1
ATOM 930 C C . LEU A 1 117 ? 9.042 5.339 -11.461 1.00 81.12 117 LEU A C 1
ATOM 932 O O . LEU A 1 117 ? 9.922 5.069 -10.641 1.00 81.12 117 LEU A O 1
ATOM 936 N N . VAL A 1 118 ? 8.040 6.189 -11.234 1.00 78.88 118 VAL A N 1
ATOM 937 C CA . VAL A 1 118 ? 7.850 6.946 -9.991 1.00 78.88 118 VAL A CA 1
ATOM 938 C C . VAL A 1 118 ? 6.577 6.437 -9.307 1.00 78.88 118 VAL A C 1
ATOM 940 O O . VAL A 1 118 ? 5.476 6.762 -9.758 1.00 78.88 118 VAL A O 1
ATOM 943 N N . PRO A 1 119 ? 6.691 5.589 -8.274 1.00 74.00 119 PRO A N 1
ATOM 944 C CA . PRO A 1 119 ? 5.529 5.058 -7.576 1.00 74.00 119 PRO A CA 1
ATOM 945 C C . PRO A 1 119 ? 4.841 6.149 -6.741 1.00 74.00 119 PRO A C 1
ATOM 947 O O . PRO A 1 119 ? 5.497 6.982 -6.123 1.00 74.00 119 PRO A O 1
ATOM 950 N N . SER A 1 120 ? 3.504 6.131 -6.685 1.00 72.56 120 SER A N 1
ATOM 951 C CA . SER A 1 120 ? 2.730 7.059 -5.838 1.00 72.56 120 SER A CA 1
ATOM 952 C C . SER A 1 120 ? 2.652 6.632 -4.368 1.00 72.56 120 SER A C 1
ATOM 954 O O . SER A 1 120 ? 2.190 7.400 -3.527 1.00 72.56 120 SER A O 1
ATOM 956 N N . ALA A 1 121 ? 3.085 5.408 -4.059 1.00 62.22 121 ALA A N 1
ATOM 957 C CA . ALA A 1 121 ? 3.060 4.829 -2.724 1.00 62.22 121 ALA A CA 1
ATOM 958 C C . ALA A 1 121 ? 4.337 4.024 -2.459 1.00 62.22 121 ALA A C 1
ATOM 960 O O . ALA A 1 121 ? 4.975 3.515 -3.378 1.00 62.22 121 ALA A O 1
ATOM 961 N N . ARG A 1 122 ? 4.687 3.896 -1.176 1.00 60.94 122 ARG A N 1
ATOM 962 C CA . ARG A 1 122 ? 5.938 3.272 -0.721 1.00 60.94 122 ARG A CA 1
ATOM 963 C C . ARG A 1 122 ? 6.024 1.765 -0.999 1.00 60.94 122 ARG A C 1
ATOM 965 O O . ARG A 1 122 ? 7.123 1.253 -1.167 1.00 60.94 122 ARG A O 1
ATOM 972 N N . TYR A 1 123 ? 4.886 1.074 -1.039 1.00 63.91 123 TYR A N 1
ATOM 973 C CA . TYR A 1 123 ? 4.786 -0.376 -1.238 1.00 63.91 123 TYR A CA 1
ATOM 974 C C . TYR A 1 123 ? 3.713 -0.697 -2.282 1.00 63.91 123 TYR A C 1
ATOM 976 O O . TYR A 1 123 ? 2.829 0.123 -2.536 1.00 63.91 123 TYR A O 1
ATOM 984 N N . GLY A 1 124 ? 3.772 -1.892 -2.871 1.00 70.19 124 GLY A N 1
ATOM 985 C CA . GLY A 1 124 ? 2.766 -2.405 -3.811 1.00 70.19 124 GLY A CA 1
ATOM 986 C C . GLY A 1 124 ? 3.214 -2.446 -5.276 1.00 70.19 124 GLY A C 1
ATOM 987 O O . GLY A 1 124 ? 2.513 -3.013 -6.118 1.00 70.19 124 GLY A O 1
ATOM 988 N N . TYR A 1 125 ? 4.391 -1.900 -5.588 1.00 77.12 125 TYR A N 1
ATOM 989 C CA . TYR A 1 125 ? 4.961 -1.871 -6.939 1.00 77.12 125 TYR A CA 1
ATOM 990 C C . TYR A 1 125 ? 6.050 -2.932 -7.169 1.00 77.12 125 TYR A C 1
ATOM 992 O O . TYR A 1 125 ? 6.511 -3.105 -8.296 1.00 77.12 125 TYR A O 1
ATOM 1000 N N . GLU A 1 126 ? 6.432 -3.693 -6.139 1.00 78.44 126 GLU A N 1
ATOM 1001 C CA . GLU A 1 126 ? 7.539 -4.660 -6.159 1.00 78.44 126 GLU A CA 1
ATOM 1002 C C . GLU A 1 126 ? 7.376 -5.682 -7.285 1.00 78.44 126 GLU A C 1
ATOM 1004 O O . GLU A 1 126 ? 8.319 -6.002 -8.007 1.00 78.44 126 GLU A O 1
ATOM 1009 N N . TYR A 1 127 ? 6.149 -6.166 -7.479 1.00 81.81 127 TYR A N 1
ATOM 1010 C CA . TYR A 1 127 ? 5.839 -7.076 -8.573 1.00 81.81 127 TYR A CA 1
ATOM 1011 C C . TYR A 1 127 ? 6.095 -6.453 -9.945 1.00 81.81 127 TYR A C 1
ATOM 1013 O O . TYR A 1 127 ? 6.661 -7.120 -10.802 1.00 81.81 127 TYR A O 1
ATOM 1021 N N . VAL A 1 128 ? 5.682 -5.198 -10.156 1.00 84.12 128 VAL A N 1
ATOM 1022 C CA . VAL A 1 128 ? 5.847 -4.511 -11.445 1.00 84.12 128 VAL A CA 1
ATOM 1023 C C . VAL A 1 128 ? 7.332 -4.411 -11.772 1.00 84.12 128 VAL A C 1
ATOM 1025 O O . VAL A 1 128 ? 7.745 -4.766 -12.872 1.00 84.12 128 VAL A O 1
ATOM 1028 N N . PHE A 1 129 ? 8.152 -4.028 -10.793 1.00 82.00 129 PHE A N 1
ATOM 1029 C CA . PHE A 1 129 ? 9.600 -3.925 -10.969 1.00 82.00 129 PHE A CA 1
ATOM 1030 C C . PHE A 1 129 ? 10.254 -5.278 -11.262 1.00 82.00 129 PHE A C 1
ATOM 1032 O O . PHE A 1 129 ? 11.021 -5.395 -12.217 1.00 82.00 129 PHE A O 1
ATOM 1039 N N . ASN A 1 130 ? 9.905 -6.316 -10.498 1.00 81.31 130 ASN A N 1
ATOM 1040 C CA . ASN A 1 130 ? 10.434 -7.667 -10.701 1.00 81.31 130 ASN A CA 1
ATOM 1041 C C . ASN A 1 130 ? 10.016 -8.261 -12.054 1.00 81.31 130 ASN A C 1
ATOM 1043 O O . ASN A 1 130 ? 10.786 -8.986 -12.684 1.00 81.31 130 ASN A O 1
ATOM 1047 N N . GLU A 1 131 ? 8.798 -7.972 -12.508 1.00 85.94 131 GLU A N 1
ATOM 1048 C CA . GLU A 1 131 ? 8.281 -8.444 -13.789 1.00 85.94 131 GLU A CA 1
ATOM 1049 C C . GLU A 1 131 ? 8.977 -7.759 -14.970 1.00 85.94 131 GLU A C 1
ATOM 1051 O O . GLU A 1 131 ? 9.376 -8.445 -15.910 1.00 85.94 131 GLU A O 1
ATOM 1056 N N . ILE A 1 132 ? 9.189 -6.440 -14.904 1.00 84.62 132 ILE A N 1
ATOM 1057 C CA . ILE A 1 132 ? 9.941 -5.700 -15.930 1.00 84.62 132 ILE A CA 1
ATOM 1058 C C . ILE A 1 132 ? 11.383 -6.204 -15.996 1.00 84.62 132 ILE A C 1
ATOM 1060 O O . ILE A 1 132 ? 11.873 -6.503 -17.083 1.00 84.62 132 ILE A O 1
ATOM 1064 N N . TYR A 1 133 ? 12.041 -6.364 -14.842 1.00 81.25 133 TYR A N 1
ATOM 1065 C CA . TYR A 1 133 ? 13.401 -6.898 -14.767 1.00 81.25 133 TYR A CA 1
ATOM 1066 C C . TYR A 1 133 ? 13.521 -8.241 -15.486 1.00 81.25 133 TYR A C 1
ATOM 1068 O O . TYR A 1 133 ? 14.357 -8.409 -16.370 1.00 81.25 133 TYR A O 1
ATOM 1076 N N . ARG A 1 134 ? 12.636 -9.182 -15.143 1.00 83.12 134 ARG A N 1
ATOM 1077 C CA . ARG A 1 134 ? 12.670 -10.538 -15.690 1.00 83.12 134 ARG A CA 1
ATOM 1078 C C . ARG A 1 134 ? 12.390 -10.582 -17.189 1.00 83.12 134 ARG A C 1
ATOM 1080 O O . ARG A 1 134 ? 12.954 -11.423 -17.875 1.00 83.12 134 ARG A O 1
ATOM 1087 N N . ARG A 1 135 ? 11.477 -9.741 -17.683 1.00 86.00 135 ARG A N 1
ATOM 1088 C CA . ARG A 1 135 ? 11.059 -9.757 -19.093 1.00 86.00 135 ARG A CA 1
ATOM 1089 C C . ARG A 1 135 ? 12.036 -9.044 -20.014 1.00 86.00 135 ARG A C 1
ATOM 1091 O O . ARG A 1 135 ? 12.160 -9.442 -21.163 1.00 86.00 135 ARG A O 1
ATOM 1098 N N . MET A 1 136 ? 12.704 -8.005 -19.522 1.00 79.12 136 MET A N 1
ATOM 1099 C CA . MET A 1 136 ? 13.552 -7.153 -20.357 1.00 79.12 136 MET A CA 1
ATOM 1100 C C . MET A 1 136 ? 15.050 -7.428 -20.180 1.00 79.12 136 MET A C 1
ATOM 1102 O O . MET A 1 136 ? 15.844 -6.895 -20.948 1.00 79.12 136 MET A O 1
ATOM 1106 N N . ASP A 1 137 ? 15.442 -8.214 -19.169 1.00 74.31 137 ASP A N 1
ATOM 1107 C CA . ASP A 1 137 ? 16.844 -8.481 -18.792 1.00 74.31 137 ASP A CA 1
ATOM 1108 C C . ASP A 1 137 ? 17.682 -7.193 -18.632 1.00 74.31 137 ASP A C 1
ATOM 1110 O O . ASP A 1 137 ? 18.882 -7.118 -18.897 1.00 74.31 137 ASP A O 1
ATOM 1114 N N . MET A 1 138 ? 17.022 -6.109 -18.217 1.00 67.62 138 MET A N 1
ATOM 1115 C CA . MET A 1 138 ? 17.642 -4.798 -18.064 1.00 67.62 138 MET A CA 1
ATOM 1116 C C . MET A 1 138 ? 18.103 -4.600 -16.627 1.00 67.62 138 MET A C 1
ATOM 1118 O O . MET A 1 138 ? 17.324 -4.755 -15.686 1.00 67.62 138 MET A O 1
ATOM 1122 N N . LYS A 1 139 ? 19.358 -4.171 -16.440 1.00 58.31 139 LYS A N 1
ATOM 1123 C CA . LYS A 1 139 ? 19.846 -3.762 -15.118 1.00 58.31 139 LYS A CA 1
ATOM 1124 C C . LYS A 1 139 ? 19.019 -2.585 -14.607 1.00 58.31 139 LYS A C 1
ATOM 1126 O O . LYS A 1 139 ? 19.000 -1.518 -15.219 1.00 58.31 139 LYS A O 1
ATOM 1131 N N . ILE A 1 140 ? 18.376 -2.785 -13.463 1.00 58.81 140 ILE A N 1
ATOM 1132 C CA . ILE A 1 140 ? 17.676 -1.729 -12.744 1.00 58.81 140 ILE A CA 1
ATOM 1133 C C . ILE A 1 140 ? 18.717 -0.822 -12.084 1.00 58.81 140 ILE A C 1
ATOM 1135 O O . ILE A 1 140 ? 19.477 -1.260 -11.220 1.00 58.81 140 ILE A O 1
ATOM 1139 N N . GLY A 1 141 ? 18.731 0.452 -12.473 1.00 57.00 141 GLY A N 1
ATOM 1140 C CA . GLY A 1 141 ? 19.378 1.497 -11.690 1.00 57.00 141 GLY A CA 1
ATOM 1141 C C . GLY A 1 141 ? 18.428 1.963 -10.593 1.00 57.00 141 GLY A C 1
ATOM 1142 O O . GLY A 1 141 ? 17.380 2.532 -10.896 1.00 57.00 141 GLY A O 1
ATOM 1143 N N . LEU A 1 142 ? 18.782 1.722 -9.331 1.00 54.84 142 LEU A N 1
ATOM 1144 C CA . LEU A 1 142 ? 18.062 2.268 -8.183 1.00 54.84 142 LEU A CA 1
ATOM 1145 C C . LEU A 1 142 ? 18.678 3.619 -7.828 1.00 54.84 142 LEU A C 1
ATOM 1147 O O . LEU A 1 142 ? 19.874 3.695 -7.545 1.00 54.84 142 LEU A O 1
ATOM 1151 N N . THR A 1 143 ? 17.878 4.682 -7.814 1.00 47.91 143 THR A N 1
ATOM 1152 C CA . THR A 1 143 ? 18.264 5.898 -7.092 1.00 47.91 143 THR A CA 1
ATOM 1153 C C . THR A 1 143 ? 17.615 5.879 -5.726 1.00 47.91 143 THR A C 1
ATOM 1155 O O . THR A 1 143 ? 16.386 5.904 -5.611 1.00 47.91 143 THR A O 1
ATOM 1158 N N . TYR A 1 144 ? 18.461 5.853 -4.704 1.00 47.62 144 TYR A N 1
ATOM 1159 C CA . TYR A 1 144 ? 18.041 6.017 -3.326 1.00 47.62 144 TYR A CA 1
ATOM 1160 C C . TYR A 1 144 ? 17.914 7.506 -3.018 1.00 47.62 144 TYR A C 1
ATOM 1162 O O . TYR A 1 144 ? 18.811 8.276 -3.372 1.00 47.62 144 TYR A O 1
ATOM 1170 N N . GLN A 1 145 ? 16.847 7.924 -2.338 1.00 42.50 145 GLN A N 1
ATOM 1171 C CA . GLN A 1 145 ? 16.958 9.134 -1.524 1.00 42.50 145 GLN A CA 1
ATOM 1172 C C . GLN A 1 145 ? 17.429 8.716 -0.137 1.00 42.50 145 GLN A C 1
ATOM 1174 O O . GLN A 1 145 ? 16.905 7.774 0.456 1.00 42.50 145 GLN A O 1
ATOM 1179 N N . VAL A 1 146 ? 18.471 9.386 0.353 1.00 38.31 146 VAL A N 1
ATOM 1180 C CA . VAL A 1 146 ? 18.921 9.220 1.733 1.00 38.31 146 VAL A CA 1
ATOM 1181 C C . VAL A 1 146 ? 17.857 9.858 2.611 1.00 38.31 146 VAL A C 1
ATOM 1183 O O . VAL A 1 146 ? 17.704 11.079 2.624 1.00 38.31 146 VAL A O 1
ATOM 1186 N N . THR A 1 147 ? 17.103 9.027 3.319 1.00 42.00 147 THR A N 1
ATOM 1187 C CA . THR A 1 147 ? 16.278 9.510 4.422 1.00 42.00 147 THR A CA 1
ATOM 1188 C C . THR A 1 147 ? 17.182 9.810 5.611 1.00 42.00 147 THR A C 1
ATOM 1190 O O . THR A 1 147 ? 18.283 9.272 5.728 1.00 42.00 147 THR A O 1
ATOM 1193 N N . SER A 1 148 ? 16.729 10.660 6.528 1.00 39.72 148 SER A N 1
ATOM 1194 C CA . SER A 1 148 ? 17.426 10.915 7.794 1.00 39.72 148 SER A CA 1
ATOM 1195 C C . SER A 1 148 ? 17.514 9.684 8.713 1.00 39.72 148 SER A C 1
ATOM 1197 O O . SER A 1 148 ? 18.142 9.770 9.766 1.00 39.72 148 SER A O 1
ATOM 1199 N N . ASP A 1 149 ? 16.885 8.563 8.343 1.00 40.84 149 ASP A N 1
ATOM 1200 C CA . ASP A 1 149 ? 16.945 7.293 9.058 1.00 40.84 149 ASP A CA 1
ATOM 1201 C C . ASP A 1 149 ? 17.891 6.304 8.334 1.00 40.84 149 ASP A C 1
ATOM 1203 O O . ASP A 1 149 ? 17.557 5.787 7.262 1.00 40.84 149 ASP A O 1
ATOM 1207 N N . PRO A 1 150 ? 19.071 5.999 8.905 1.00 36.38 150 PRO A N 1
ATOM 1208 C CA . PRO A 1 150 ? 20.071 5.130 8.284 1.00 36.38 150 PRO A CA 1
ATOM 1209 C C . PRO A 1 150 ? 19.653 3.651 8.160 1.00 36.38 150 PRO A C 1
ATOM 1211 O O . PRO A 1 150 ? 20.397 2.872 7.564 1.00 36.38 150 PRO A O 1
ATOM 1214 N N . GLN A 1 151 ? 18.492 3.239 8.691 1.00 34.59 151 GLN A N 1
ATOM 1215 C CA . GLN A 1 151 ? 17.941 1.888 8.496 1.00 34.59 151 GLN A CA 1
ATOM 1216 C C . GLN A 1 151 ? 16.929 1.794 7.341 1.00 34.59 151 GLN A C 1
ATOM 1218 O O . GLN A 1 151 ? 16.502 0.691 6.994 1.00 34.59 151 GLN A O 1
ATOM 1223 N N . LEU A 1 152 ? 16.556 2.917 6.714 1.00 36.31 152 LEU A N 1
ATOM 1224 C CA . LEU A 1 152 ? 15.531 2.973 5.672 1.00 36.31 152 LEU A CA 1
ATOM 1225 C C . LEU A 1 152 ? 16.124 3.443 4.337 1.00 36.31 152 LEU A C 1
ATOM 1227 O O . LEU A 1 152 ? 16.316 4.634 4.096 1.00 36.31 152 LEU A O 1
ATOM 1231 N N . TRP A 1 153 ? 16.373 2.486 3.442 1.00 38.06 153 TRP A N 1
ATOM 1232 C CA . TRP A 1 153 ? 16.715 2.752 2.045 1.00 38.06 153 TRP A CA 1
ATOM 1233 C C . TRP A 1 153 ? 15.422 2.984 1.252 1.00 38.06 153 TRP A C 1
ATOM 1235 O O . TRP A 1 153 ? 14.637 2.056 1.060 1.00 38.06 153 TRP A O 1
ATOM 1245 N N . GLU A 1 154 ? 15.170 4.215 0.804 1.00 46.97 154 GLU A N 1
ATOM 1246 C CA . GLU A 1 154 ? 14.005 4.537 -0.027 1.00 46.97 154 GLU A CA 1
ATOM 1247 C C . GLU A 1 154 ? 14.327 4.366 -1.507 1.00 46.97 154 GLU A C 1
ATOM 1249 O O . GLU A 1 154 ? 15.186 5.063 -2.046 1.00 46.97 154 GLU A O 1
ATOM 1254 N N . VAL A 1 155 ? 13.613 3.470 -2.186 1.00 46.00 155 VAL A N 1
ATOM 1255 C CA . VAL A 1 155 ? 13.653 3.388 -3.645 1.00 46.00 155 VAL A CA 1
ATOM 1256 C C . VAL A 1 155 ? 12.570 4.300 -4.212 1.00 46.00 155 VAL A C 1
ATOM 1258 O O . VAL A 1 155 ? 11.398 3.938 -4.220 1.00 46.00 155 VAL A O 1
ATOM 1261 N N . ASN A 1 156 ? 12.965 5.479 -4.692 1.00 49.47 156 ASN A N 1
ATOM 1262 C CA . ASN A 1 156 ? 12.018 6.496 -5.167 1.00 49.47 156 ASN A CA 1
ATOM 1263 C C . ASN A 1 156 ? 11.875 6.540 -6.696 1.00 49.47 156 ASN A C 1
ATOM 1265 O O . ASN A 1 156 ? 10.854 7.006 -7.196 1.00 49.47 156 ASN A O 1
ATOM 1269 N N . THR A 1 157 ? 12.848 6.004 -7.441 1.00 50.72 157 THR A N 1
ATOM 1270 C CA . THR A 1 157 ? 12.797 5.958 -8.909 1.00 50.72 157 THR A CA 1
ATOM 1271 C C . THR A 1 157 ? 13.573 4.760 -9.447 1.00 50.72 157 THR A C 1
ATOM 1273 O O . THR A 1 157 ? 14.706 4.503 -9.027 1.00 50.72 157 THR A O 1
ATOM 1276 N N . PHE A 1 158 ? 12.977 4.051 -10.408 1.00 62.59 158 PHE A N 1
ATOM 1277 C CA . PHE A 1 158 ? 13.629 2.968 -11.149 1.00 62.59 158 PHE A CA 1
ATOM 1278 C C . PHE A 1 158 ? 14.040 3.459 -12.528 1.00 62.59 158 PHE A C 1
ATOM 1280 O O . PHE A 1 158 ? 13.182 3.906 -13.290 1.00 62.59 158 PHE A O 1
ATOM 1287 N N . PHE A 1 159 ? 15.328 3.345 -12.849 1.00 57.59 159 PHE A N 1
ATOM 1288 C CA . PHE A 1 159 ? 15.870 3.724 -14.149 1.00 57.59 159 PHE A CA 1
ATOM 1289 C C . PHE A 1 159 ? 16.145 2.506 -15.022 1.00 57.59 159 PHE A C 1
ATOM 1291 O O . PHE A 1 159 ? 16.856 1.584 -14.617 1.00 57.59 159 PHE A O 1
ATOM 1298 N N . PHE A 1 160 ? 15.649 2.564 -16.256 1.00 65.31 160 PHE A N 1
ATOM 1299 C CA . PHE A 1 160 ? 15.933 1.582 -17.298 1.00 65.31 160 PHE A CA 1
ATOM 1300 C C . PHE A 1 160 ? 16.797 2.211 -18.395 1.00 65.31 160 PHE A C 1
ATOM 1302 O O . PHE A 1 160 ? 16.486 3.285 -18.919 1.00 65.31 160 PHE A O 1
ATOM 1309 N N . LYS A 1 161 ? 17.888 1.524 -18.750 1.00 62.16 161 LYS A N 1
ATOM 1310 C CA . LYS A 1 161 ? 18.759 1.826 -19.894 1.00 62.16 161 LYS A CA 1
ATOM 1311 C C . LYS A 1 161 ? 19.165 0.514 -20.568 1.00 62.16 161 LYS A C 1
ATOM 1313 O O . LYS A 1 161 ? 19.487 -0.443 -19.868 1.00 62.16 161 LYS A O 1
ATOM 1318 N N . ARG A 1 162 ? 19.210 0.466 -21.906 1.00 60.72 162 ARG A N 1
ATOM 1319 C CA . ARG A 1 162 ? 19.843 -0.660 -22.615 1.00 60.72 162 ARG A CA 1
ATOM 1320 C C . ARG A 1 162 ? 21.334 -0.719 -22.261 1.00 60.72 162 ARG A C 1
ATOM 1322 O O . ARG A 1 162 ? 22.067 0.246 -22.481 1.00 60.72 162 ARG A O 1
ATOM 1329 N N . CYS A 1 163 ? 21.780 -1.834 -21.686 1.00 49.72 163 CYS A N 1
ATOM 1330 C CA . CYS A 1 163 ? 23.204 -2.101 -21.506 1.00 49.72 163 CYS A CA 1
ATOM 1331 C C . CYS A 1 163 ? 23.798 -2.502 -22.861 1.00 49.72 163 CYS A C 1
ATOM 1333 O O . CYS A 1 163 ? 23.471 -3.566 -23.368 1.00 49.72 163 CYS A O 1
ATOM 1335 N N . GLY A 1 164 ? 24.673 -1.659 -23.416 1.00 49.75 164 GLY A N 1
ATOM 1336 C CA . GLY A 1 164 ? 25.419 -1.958 -24.640 1.00 49.75 164 GLY A CA 1
ATOM 1337 C C . GLY A 1 164 ? 24.725 -1.516 -25.929 1.00 49.75 164 GLY A C 1
ATOM 1338 O O . GLY A 1 164 ? 24.176 -2.337 -26.656 1.00 49.75 164 GLY A O 1
ATOM 1339 N N . GLN A 1 165 ? 24.814 -0.219 -26.218 1.00 40.53 165 GLN A N 1
ATOM 1340 C CA . GLN A 1 165 ? 25.487 0.259 -27.428 1.00 40.53 165 GLN A CA 1
ATOM 1341 C C . GLN A 1 165 ? 26.545 1.270 -26.991 1.00 40.53 165 GLN A C 1
ATOM 1343 O O . GLN A 1 165 ? 26.265 2.002 -26.005 1.00 40.53 165 GLN A O 1
#

InterPro domains:
  IPR036866 Ribonuclease Z/Hydroxyacylglutathione hydrolase-like [G3DSA:3.60.15.10] (4-123)
  IPR036866 Ribonuclease Z/Hydroxyacylglutathione hydrolase-like [SSF56281] (21-117)

Secondary structure (DSSP, 8-state):
---SS-SB-TTSTTEEES--S-TT-SEEEES---TTT-TTHHHHHHHHHHHT--EEEEHHHHHHHHHHT-GGGGGGEEEE------TTSPPHHHHHHHHHHHHHHHHHT-TT--EEE--SSSSS-HHHHHHHHHHH-PPPEEEEEE-S-TT-EEEEEEEE--S--

Foldseek 3Di:
DADPDCQADPVCRQEGELHQQDPNHQEYEYAADAPNSCPNVVVNLVVCVPPVYAYEYAPVRLVCCCPPNDVSRNVRYDHDYDPDDPPPDDPPVVVLVVVLVVQVVQCVVDQPGKDKDFDPGQDDCVVSVVSSCVVVVWDWDFDFDDDPDPVDTGRGITMTHDDDD

Organism: Operophtera brumata (NCBI:txid104452)

Radius of gyration: 20.24 Å; chains: 1; bounding box: 49×25×58 Å

pLDDT: mean 73.29, std 15.16, range [34.59, 93.69]